Protein AF-A0A0A9C9N9-F1 (afdb_monomer_lite)

Sequence (90 aa):
MSYVQAIWRTATNYVQEGLPVDVSCKRAKQSGCKKVDIDWSLVATIPLNKRTTIRSLAKELHVKKSTLHKLFKEGMLRRHSNTLKPYLKD

Organism: Arundo donax (NCBI:txid35708)

pLDDT: mean 83.18, std 9.09, range [58.12, 93.81]

Radius of gyration: 24.08 Å; chains: 1; bounding box: 55×50×52 Å

Secondary structure (DSSP, 8-state):
--HHHHHHHHHHHHHHHT-------GGGGT-SPPPPP--THHHHHS-GGGGSSHHHHHHHHT--HHHHHHHHHTTSSPPPPPTT------

Structure (mmCIF, N/CA/C/O backbone):
data_AF-A0A0A9C9N9-F1
#
_entry.id   AF-A0A0A9C9N9-F1
#
loop_
_atom_site.group_PDB
_atom_site.id
_atom_site.type_symbol
_atom_site.label_atom_id
_atom_site.label_alt_id
_atom_site.label_comp_id
_atom_site.label_asym_id
_atom_site.label_entity_id
_atom_site.label_seq_id
_atom_site.pdbx_PDB_ins_code
_atom_site.Cartn_x
_atom_site.Cartn_y
_atom_site.Cartn_z
_atom_site.occupancy
_atom_site.B_iso_or_equiv
_atom_site.auth_seq_id
_atom_site.auth_comp_id
_atom_site.auth_asym_id
_atom_site.auth_atom_id
_atom_site.pdbx_PDB_model_num
ATOM 1 N N . MET A 1 1 ? -11.159 20.533 26.723 1.00 63.59 1 MET A N 1
ATOM 2 C CA . MET A 1 1 ? -12.265 19.548 26.730 1.00 63.59 1 MET A CA 1
ATOM 3 C C . MET A 1 1 ? -11.709 18.219 27.208 1.00 63.59 1 MET A C 1
ATOM 5 O O . MET A 1 1 ? -10.756 17.734 26.609 1.00 63.59 1 MET A O 1
ATOM 9 N N . SER A 1 2 ? -12.223 17.691 28.318 1.00 88.25 2 SER A N 1
ATOM 10 C CA . SER A 1 2 ? -11.759 16.420 28.899 1.00 88.25 2 SER A CA 1
ATOM 11 C C . SER A 1 2 ? -12.228 15.223 28.056 1.00 88.25 2 SER A C 1
ATOM 13 O O . SER A 1 2 ? -13.298 15.276 27.450 1.00 88.25 2 SER A O 1
ATOM 15 N N . TYR A 1 3 ? -11.454 14.131 28.032 1.00 86.44 3 TYR A N 1
ATOM 16 C CA . TYR A 1 3 ? -11.818 12.883 27.343 1.00 86.44 3 TYR A CA 1
ATOM 17 C C . TYR A 1 3 ? -13.178 12.338 27.813 1.00 86.44 3 TYR A C 1
ATOM 19 O O . TYR A 1 3 ? -14.002 11.930 26.998 1.00 86.44 3 TYR A O 1
ATOM 27 N N . VAL A 1 4 ? -13.459 12.449 29.115 1.00 89.75 4 VAL A N 1
ATOM 28 C CA . VAL A 1 4 ? -14.735 12.041 29.727 1.00 89.75 4 VAL A CA 1
ATOM 29 C C . VAL A 1 4 ? -15.908 12.857 29.173 1.00 89.75 4 VAL A C 1
ATOM 31 O O . VAL A 1 4 ? -16.951 12.302 28.840 1.00 89.75 4 VAL A O 1
ATOM 34 N N . GLN A 1 5 ? -15.726 14.168 28.987 1.00 92.12 5 GLN A N 1
ATOM 35 C CA . GLN A 1 5 ? -16.758 15.042 28.412 1.00 92.12 5 GLN A CA 1
ATOM 36 C C . GLN A 1 5 ? -17.038 14.708 26.938 1.00 92.12 5 GLN A C 1
ATOM 38 O O . GLN A 1 5 ? -18.176 14.818 26.484 1.00 92.12 5 GLN A O 1
ATOM 43 N N . ALA A 1 6 ? -16.012 14.296 26.184 1.00 88.94 6 ALA A N 1
ATOM 44 C CA . ALA A 1 6 ? -16.161 13.882 24.790 1.00 88.94 6 ALA A CA 1
ATOM 45 C C . ALA A 1 6 ? -16.929 12.557 24.662 1.00 88.94 6 ALA A C 1
ATOM 47 O O . ALA A 1 6 ? -17.803 12.443 23.801 1.00 88.94 6 ALA A O 1
ATOM 48 N N . ILE A 1 7 ? -16.654 11.591 25.545 1.00 90.00 7 ILE A N 1
ATOM 49 C CA . ILE A 1 7 ? -17.419 10.339 25.633 1.00 90.00 7 ILE A CA 1
ATOM 50 C C . ILE A 1 7 ? -18.879 10.640 25.967 1.00 90.00 7 ILE A C 1
ATOM 52 O O . ILE A 1 7 ? -19.765 10.162 25.264 1.00 90.00 7 ILE A O 1
ATOM 56 N N . TRP A 1 8 ? -19.124 11.480 26.979 1.00 92.19 8 TRP A N 1
ATOM 57 C CA . TRP A 1 8 ? -20.478 11.840 27.400 1.00 92.19 8 TRP A CA 1
ATOM 58 C C . TRP A 1 8 ? -21.297 12.447 26.258 1.00 92.19 8 TRP A C 1
ATOM 60 O O . TRP A 1 8 ? -22.379 11.958 25.952 1.00 92.19 8 TRP A O 1
ATOM 70 N N . ARG A 1 9 ? -20.737 13.439 25.551 1.00 91.50 9 ARG A N 1
ATOM 71 C CA . ARG A 1 9 ? -21.364 14.028 24.355 1.00 91.50 9 ARG A CA 1
ATOM 72 C C . ARG A 1 9 ? -21.645 13.005 23.256 1.00 91.50 9 ARG A C 1
ATOM 74 O O . ARG A 1 9 ? -22.671 13.072 22.593 1.00 91.50 9 ARG A O 1
ATOM 81 N N . THR A 1 10 ? -20.713 12.083 23.033 1.00 90.19 10 THR A N 1
ATOM 82 C CA . THR A 1 10 ? -20.877 11.047 22.007 1.00 90.19 10 THR A CA 1
ATOM 83 C C . THR A 1 10 ? -22.040 10.125 22.374 1.00 90.19 10 THR A C 1
ATOM 85 O O . THR A 1 10 ? -22.906 9.885 21.541 1.00 90.19 10 THR A O 1
ATOM 88 N N . ALA A 1 11 ? -22.110 9.679 23.632 1.00 91.69 11 ALA A N 1
ATOM 89 C CA . ALA A 1 11 ? -23.186 8.825 24.126 1.00 91.69 11 ALA A CA 1
ATOM 90 C C . ALA A 1 11 ? -24.560 9.512 24.063 1.00 91.69 11 ALA A C 1
ATOM 92 O O . ALA A 1 11 ? -25.520 8.892 23.613 1.00 91.69 11 ALA A O 1
ATOM 93 N N . THR A 1 12 ? -24.657 10.795 24.436 1.00 93.81 12 THR A N 1
ATOM 94 C CA . THR A 1 12 ? -25.924 11.543 24.350 1.00 93.81 12 THR A CA 1
ATOM 95 C C . THR A 1 12 ? -26.441 11.653 22.918 1.00 93.81 12 THR A C 1
ATOM 97 O O . THR A 1 12 ? -27.642 11.529 22.708 1.00 93.81 12 THR A O 1
ATOM 100 N N . ASN A 1 13 ? -25.551 11.820 21.934 1.00 92.00 13 ASN A N 1
ATOM 101 C CA . ASN A 1 13 ? -25.946 11.890 20.525 1.00 92.00 13 ASN A CA 1
ATOM 102 C C . ASN A 1 13 ? -26.532 10.554 20.034 1.00 92.00 13 ASN A C 1
ATOM 104 O O . ASN A 1 13 ? -27.590 10.550 19.417 1.00 92.00 13 ASN A O 1
ATOM 108 N N . TYR A 1 14 ? -25.908 9.415 20.371 1.00 92.00 14 TYR A N 1
ATOM 109 C CA . TYR A 1 14 ? -26.452 8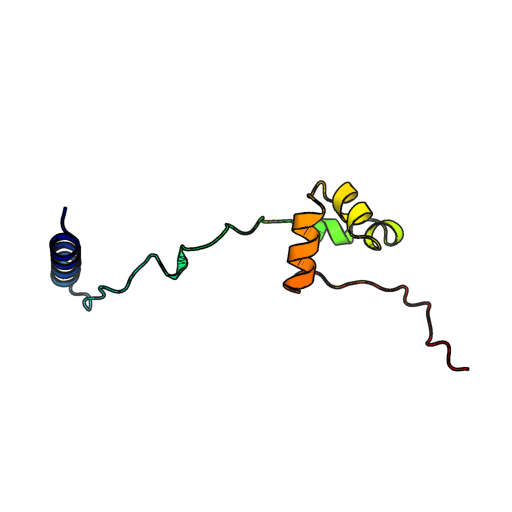.092 20.022 1.00 92.00 14 TYR A CA 1
ATOM 110 C C . TYR A 1 14 ? -27.829 7.844 20.649 1.00 92.00 14 TYR A C 1
ATOM 112 O O . TYR A 1 14 ? -28.716 7.310 19.986 1.00 92.00 14 TYR A O 1
ATOM 120 N N . VAL A 1 15 ? -28.025 8.269 21.905 1.00 92.12 15 VAL A N 1
ATOM 121 C CA . VAL A 1 15 ? -29.323 8.163 22.595 1.00 92.12 15 VAL A CA 1
ATOM 122 C C . VAL A 1 15 ? -30.395 9.006 21.898 1.00 92.12 15 VAL A C 1
ATOM 124 O O . VAL A 1 15 ? -31.519 8.538 21.745 1.00 92.12 15 VAL A O 1
ATOM 127 N N . GLN A 1 16 ? -30.060 10.215 21.435 1.00 92.69 16 GLN A N 1
ATOM 128 C CA . GLN A 1 16 ? -30.983 11.059 20.664 1.00 92.69 16 GLN A CA 1
ATOM 129 C C . GLN A 1 16 ? -31.342 10.452 19.301 1.00 92.69 16 GLN A C 1
ATOM 131 O O . GLN A 1 16 ? -32.476 10.590 18.851 1.00 92.69 16 GLN A O 1
ATOM 136 N N . GLU A 1 17 ? -30.394 9.772 18.659 1.00 91.44 17 GLU A N 1
ATOM 137 C CA . GLU A 1 17 ? -30.583 9.115 17.360 1.00 91.44 17 GLU A CA 1
ATOM 138 C C . GLU A 1 17 ? -31.257 7.731 17.471 1.00 91.44 17 GLU A C 1
ATOM 140 O O . GLU A 1 17 ? -31.581 7.125 16.451 1.00 91.44 17 GLU A O 1
ATOM 145 N N . GLY A 1 18 ? -31.485 7.216 18.689 1.00 89.25 18 GLY A N 1
ATOM 146 C CA . GLY A 1 18 ? -32.085 5.895 18.921 1.00 89.25 18 GLY A CA 1
ATOM 147 C C . GLY A 1 18 ? -31.191 4.722 18.496 1.00 89.25 18 GLY A C 1
ATOM 148 O O . GLY A 1 18 ? -31.674 3.605 18.306 1.00 89.25 18 GLY A O 1
ATOM 149 N N . LEU A 1 19 ? -29.892 4.973 18.326 1.00 87.00 19 LEU A N 1
ATOM 150 C CA . LEU A 1 19 ? -28.898 3.997 17.890 1.00 87.00 19 LEU A CA 1
ATOM 151 C C . LEU A 1 19 ? -28.180 3.370 19.099 1.00 87.00 19 LEU A C 1
ATOM 153 O O . LEU A 1 19 ? -28.048 4.007 20.149 1.00 87.00 19 LEU A O 1
ATOM 157 N N . PRO A 1 20 ? -27.667 2.132 18.977 1.00 88.44 20 PRO A N 1
ATOM 158 C CA . PRO A 1 20 ? -26.844 1.535 20.022 1.00 88.44 20 PRO A CA 1
ATOM 159 C C . PRO A 1 20 ? -25.584 2.382 20.258 1.00 88.44 20 PRO A C 1
ATOM 161 O O . PRO A 1 20 ? -24.899 2.779 19.315 1.00 88.44 20 PRO A O 1
ATOM 164 N N . VAL A 1 21 ? -25.277 2.656 21.528 1.00 87.38 21 VAL A N 1
ATOM 165 C CA . VAL A 1 21 ? -24.154 3.519 21.919 1.00 87.38 21 VAL A CA 1
ATOM 166 C C . VAL A 1 21 ? -22.822 2.840 21.589 1.00 87.38 21 VAL A C 1
ATOM 168 O O . VAL A 1 21 ? -22.430 1.884 22.256 1.00 87.38 21 VAL A O 1
ATOM 171 N N . ASP A 1 22 ? -22.095 3.372 20.602 1.00 85.19 22 ASP A N 1
ATOM 172 C CA . ASP A 1 22 ? -20.722 2.961 20.281 1.00 85.19 22 ASP A CA 1
ATOM 173 C C . ASP A 1 22 ? -19.709 4.077 20.584 1.00 85.19 22 ASP A C 1
ATOM 175 O O . ASP A 1 22 ? -19.642 5.106 19.904 1.00 85.19 22 ASP A O 1
ATOM 179 N N . VAL A 1 23 ? -18.879 3.844 21.602 1.00 84.56 23 VAL A N 1
ATOM 180 C CA . VAL A 1 23 ? -17.791 4.737 22.047 1.00 84.56 23 VAL A CA 1
ATOM 181 C C . VAL A 1 23 ? -16.406 4.229 21.629 1.00 84.56 23 VAL A C 1
ATOM 183 O O . VAL A 1 23 ? -15.387 4.654 22.180 1.00 84.56 23 VAL A O 1
ATOM 186 N N . SER A 1 24 ? -16.343 3.324 20.650 1.00 83.25 24 SER A N 1
ATOM 187 C CA . SER A 1 24 ? -15.083 2.809 20.121 1.00 83.25 24 SER A CA 1
ATOM 188 C C . SER A 1 24 ? -14.197 3.908 19.513 1.00 83.25 24 SER A C 1
ATOM 190 O O . SER A 1 24 ? -14.641 4.937 18.986 1.00 83.25 24 SER A O 1
ATOM 192 N N . CYS A 1 25 ? -12.879 3.708 19.591 1.00 77.75 25 CYS A N 1
ATOM 193 C CA . CYS A 1 25 ? -11.915 4.673 19.083 1.00 77.75 25 CYS A CA 1
ATOM 194 C C . CYS A 1 25 ? -11.895 4.679 17.541 1.00 77.75 25 CYS A C 1
ATOM 196 O O . CYS A 1 25 ? -11.252 3.860 16.885 1.00 77.75 25 CYS A O 1
ATOM 198 N N . LYS A 1 26 ? -12.516 5.696 16.930 1.00 77.50 26 LYS A N 1
ATOM 199 C CA . LYS A 1 26 ? -12.562 5.866 15.458 1.00 77.50 26 LYS A CA 1
ATOM 200 C C . LYS A 1 26 ? -11.179 6.026 14.797 1.00 77.50 26 LYS A C 1
ATOM 202 O O . LYS A 1 26 ? -11.038 5.869 13.587 1.00 77.50 26 LYS A O 1
ATOM 207 N N . ARG A 1 27 ? -10.137 6.299 15.592 1.00 77.88 27 ARG A N 1
ATOM 208 C CA . ARG A 1 27 ? -8.749 6.474 15.130 1.00 77.88 27 ARG A CA 1
ATOM 209 C C . ARG A 1 27 ? -8.053 5.167 14.748 1.00 77.88 27 ARG A C 1
ATOM 211 O O . ARG A 1 27 ? -7.109 5.228 13.968 1.00 77.88 27 ARG A O 1
ATOM 218 N N . ALA A 1 28 ? -8.519 4.010 15.228 1.00 74.19 28 ALA A N 1
ATOM 219 C CA . ALA A 1 28 ? -7.855 2.724 14.986 1.00 74.19 28 ALA A CA 1
ATOM 220 C C . ALA A 1 28 ? -7.726 2.369 13.491 1.00 74.19 28 ALA A C 1
ATOM 222 O O . ALA A 1 28 ? -6.763 1.729 13.086 1.00 74.19 28 ALA A O 1
ATOM 223 N N . LYS A 1 29 ? -8.669 2.822 12.651 1.00 72.94 29 LYS A N 1
ATOM 224 C CA . LYS A 1 29 ? -8.640 2.614 11.189 1.00 72.94 29 LYS A CA 1
ATOM 225 C C . LYS A 1 29 ? -8.057 3.797 10.404 1.00 72.94 29 LYS A C 1
ATOM 227 O O . LYS A 1 29 ? -7.864 3.690 9.200 1.00 72.94 29 LYS A O 1
ATOM 232 N N . GLN A 1 30 ? -7.799 4.924 11.068 1.00 74.50 30 GLN A N 1
ATOM 233 C CA . GLN A 1 30 ? -7.274 6.155 10.457 1.00 74.50 30 GLN A CA 1
ATOM 234 C C . GLN A 1 30 ? -5.783 6.369 10.746 1.00 74.50 30 GLN A C 1
ATOM 236 O O . GLN A 1 30 ? -5.183 7.326 10.260 1.00 74.50 30 GLN A O 1
ATOM 241 N N . SER A 1 31 ? -5.178 5.495 11.549 1.00 73.56 31 SER A N 1
ATOM 242 C CA . SER A 1 31 ? -3.754 5.527 11.849 1.00 73.56 31 SER A CA 1
ATOM 243 C C . SER A 1 31 ? -2.937 4.881 10.732 1.00 73.56 31 SER A C 1
ATOM 245 O O . SER A 1 31 ? -3.251 3.780 10.285 1.00 73.56 31 SER A O 1
ATOM 247 N N . GLY A 1 32 ? -1.850 5.536 10.330 1.00 77.81 32 GLY A N 1
ATOM 248 C CA . GLY A 1 32 ? -0.886 5.002 9.369 1.00 77.81 32 GLY A CA 1
ATOM 249 C C . GLY A 1 32 ? -0.565 5.970 8.236 1.00 77.81 32 GLY A C 1
ATOM 250 O O . GLY A 1 32 ? -1.119 7.063 8.130 1.00 77.81 32 GLY A O 1
ATOM 251 N N . CYS A 1 33 ? 0.373 5.569 7.381 1.00 76.75 33 CYS A N 1
ATOM 252 C CA . CYS A 1 33 ? 0.698 6.322 6.177 1.00 76.75 33 CYS A CA 1
ATOM 253 C C . CYS A 1 33 ? -0.377 6.066 5.110 1.00 76.75 33 CYS A C 1
ATOM 255 O O . CYS A 1 33 ? -0.730 4.911 4.863 1.00 76.75 33 CYS A O 1
ATOM 257 N N . LYS A 1 34 ? -0.876 7.123 4.455 1.00 79.81 34 LYS A N 1
ATOM 258 C CA . LYS A 1 34 ? -1.761 6.969 3.292 1.00 79.81 34 LYS A CA 1
ATOM 259 C C . LYS A 1 34 ? -1.016 6.201 2.200 1.00 79.81 34 LYS A C 1
ATOM 261 O O . LYS A 1 34 ? 0.122 6.540 1.872 1.00 79.81 34 LYS A O 1
ATOM 266 N N . LYS A 1 35 ? -1.653 5.167 1.646 1.00 75.94 35 LYS A N 1
ATOM 267 C CA . LYS A 1 35 ? -1.089 4.424 0.517 1.00 75.94 35 LYS A CA 1
ATOM 268 C C . LYS A 1 35 ? -1.038 5.336 -0.705 1.00 75.94 35 LYS A C 1
ATOM 270 O O . LYS A 1 35 ? -1.966 6.103 -0.945 1.00 75.94 35 LYS A O 1
ATOM 275 N N . VAL A 1 36 ? 0.068 5.268 -1.440 1.00 78.38 36 VAL A N 1
ATOM 276 C CA . VAL A 1 36 ? 0.188 5.948 -2.731 1.00 78.38 36 VAL A CA 1
ATOM 277 C C . VAL A 1 36 ? -0.622 5.135 -3.723 1.00 78.38 36 VAL A C 1
ATOM 279 O O . VAL A 1 36 ? -0.327 3.956 -3.916 1.00 78.38 36 VAL A O 1
ATOM 282 N N . ASP A 1 37 ? -1.638 5.760 -4.306 1.00 78.94 37 ASP A N 1
ATOM 283 C CA . ASP A 1 37 ? -2.404 5.150 -5.380 1.00 78.94 37 ASP A CA 1
ATOM 284 C C . ASP A 1 37 ? -1.563 5.211 -6.657 1.00 78.94 37 ASP A C 1
ATOM 286 O O . ASP A 1 37 ? -1.132 6.285 -7.083 1.00 78.94 37 ASP A O 1
ATOM 290 N N . ILE A 1 38 ? -1.213 4.044 -7.186 1.00 81.19 38 ILE A N 1
ATOM 291 C CA . ILE A 1 38 ? -0.378 3.904 -8.377 1.00 81.19 38 ILE A CA 1
ATOM 292 C C . ILE A 1 38 ? -1.194 3.090 -9.359 1.00 81.19 38 ILE A C 1
ATOM 294 O O . ILE A 1 38 ? -1.572 1.957 -9.062 1.00 81.19 38 ILE A O 1
ATOM 298 N N . ASP A 1 39 ? -1.426 3.661 -10.536 1.00 83.88 39 ASP A N 1
ATOM 299 C CA . ASP A 1 39 ? -2.097 2.945 -11.604 1.00 83.88 39 ASP A CA 1
ATOM 300 C C . ASP A 1 39 ? -1.177 1.853 -12.167 1.00 83.88 39 ASP A C 1
ATOM 302 O O . ASP A 1 39 ? -0.223 2.100 -12.910 1.00 83.88 39 ASP A O 1
ATOM 306 N N . TRP A 1 40 ? -1.462 0.613 -11.781 1.00 80.00 40 TRP A N 1
ATOM 307 C CA . TRP A 1 40 ? -0.707 -0.556 -12.215 1.00 80.00 40 TRP A CA 1
ATOM 308 C C . TRP A 1 40 ? -1.007 -0.974 -13.650 1.00 80.00 40 TRP A C 1
ATOM 310 O O . TRP A 1 40 ? -0.240 -1.763 -14.209 1.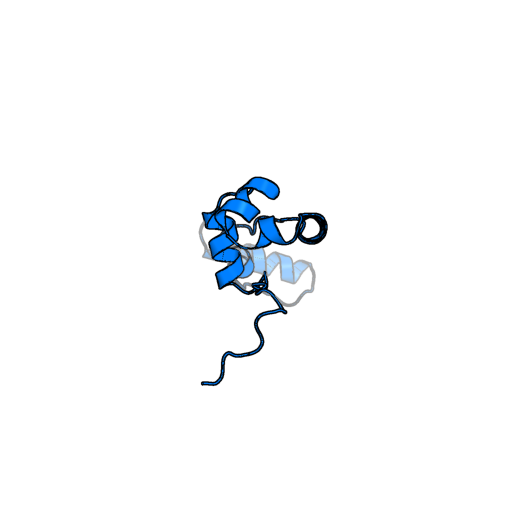00 80.00 40 TRP A O 1
ATOM 320 N N . SER A 1 41 ? -2.057 -0.431 -14.275 1.00 82.56 41 SER A N 1
ATOM 321 C CA . SER A 1 41 ? -2.318 -0.660 -15.698 1.00 82.56 41 SER A CA 1
ATOM 322 C C . SER A 1 41 ? -1.139 -0.182 -16.561 1.00 82.56 41 SER A C 1
ATOM 324 O O . SER A 1 41 ? -0.765 -0.841 -17.533 1.00 82.56 41 SER A O 1
ATOM 326 N N . LEU A 1 42 ? -0.437 0.865 -16.111 1.00 83.56 42 LEU A N 1
ATOM 327 C CA . LEU A 1 42 ? 0.782 1.389 -16.730 1.00 83.56 42 LEU A CA 1
ATOM 328 C C . LEU A 1 42 ? 1.943 0.388 -16.710 1.00 83.56 42 LEU A C 1
ATOM 330 O O . LEU A 1 42 ? 2.812 0.416 -17.576 1.00 83.56 42 LEU A O 1
ATOM 334 N N . VAL A 1 43 ? 1.977 -0.554 -15.764 1.00 84.50 43 VAL A N 1
ATOM 335 C CA . VAL A 1 43 ? 3.016 -1.595 -15.773 1.00 84.50 43 VAL A CA 1
ATOM 336 C C . VAL A 1 43 ? 2.851 -2.505 -16.982 1.00 84.50 43 VAL A C 1
ATOM 338 O O . VAL A 1 43 ? 3.853 -2.953 -17.538 1.00 84.50 43 VAL A O 1
ATOM 341 N N . ALA A 1 44 ? 1.615 -2.752 -17.422 1.00 84.12 44 ALA A N 1
ATOM 342 C CA . ALA A 1 44 ? 1.325 -3.595 -18.575 1.00 84.12 44 ALA A CA 1
ATOM 343 C C . ALA A 1 44 ? 1.708 -2.945 -19.915 1.00 84.12 44 ALA A C 1
ATOM 345 O O . ALA A 1 44 ? 1.937 -3.678 -20.878 1.00 84.12 44 ALA A O 1
ATOM 346 N N . THR A 1 45 ? 1.852 -1.618 -19.976 1.00 88.88 45 THR A N 1
ATOM 347 C CA . THR A 1 45 ? 2.283 -0.902 -21.189 1.00 88.88 45 THR A CA 1
ATOM 348 C C . THR A 1 45 ? 3.809 -0.831 -21.323 1.00 88.88 45 THR A C 1
ATOM 350 O O . THR A 1 45 ? 4.334 -0.834 -22.434 1.00 88.88 45 THR A O 1
ATOM 353 N N . ILE A 1 46 ? 4.550 -0.842 -20.208 1.00 87.06 46 ILE A N 1
ATOM 354 C CA . ILE A 1 46 ? 6.022 -0.754 -20.200 1.00 87.06 46 ILE A CA 1
ATOM 355 C C . ILE A 1 46 ? 6.648 -1.990 -20.872 1.00 87.06 46 ILE A C 1
ATOM 357 O O . ILE A 1 46 ? 6.264 -3.102 -20.543 1.00 87.06 46 ILE A O 1
ATOM 361 N N . PRO A 1 47 ? 7.666 -1.889 -21.737 1.00 87.44 47 PRO A N 1
ATOM 362 C CA . PRO A 1 47 ? 8.343 -3.064 -22.297 1.00 87.44 47 PRO A CA 1
ATOM 363 C C . PRO A 1 47 ? 8.939 -4.019 -21.238 1.00 87.44 47 PRO A C 1
ATOM 365 O O . PRO A 1 47 ? 9.453 -3.586 -20.205 1.00 87.44 47 PRO A O 1
ATOM 368 N N . LEU A 1 48 ? 8.915 -5.336 -21.493 1.00 83.81 48 LEU A N 1
ATOM 369 C CA . LEU A 1 48 ? 9.345 -6.380 -20.537 1.00 83.81 48 LEU A CA 1
ATOM 370 C C . LEU A 1 48 ? 10.768 -6.179 -19.989 1.00 83.81 48 LEU A C 1
ATOM 372 O O . LEU A 1 48 ? 10.998 -6.348 -18.791 1.00 83.81 48 LEU A O 1
ATOM 376 N N . ASN A 1 49 ? 11.712 -5.771 -20.839 1.00 83.81 49 ASN A N 1
ATOM 377 C CA . ASN A 1 49 ? 13.100 -5.490 -20.455 1.00 83.81 49 ASN A CA 1
ATOM 378 C C . ASN A 1 49 ? 13.201 -4.419 -19.353 1.00 83.81 49 ASN A C 1
ATOM 380 O O . ASN A 1 49 ? 14.055 -4.522 -18.467 1.00 83.81 49 ASN A O 1
ATOM 384 N N . LYS A 1 50 ? 12.291 -3.437 -19.353 1.00 85.81 50 LYS A N 1
ATOM 385 C CA . LYS A 1 50 ? 12.272 -2.329 -18.394 1.00 85.81 50 LYS A CA 1
ATOM 386 C C . LYS A 1 50 ? 11.520 -2.628 -17.090 1.00 85.81 50 LYS A C 1
ATOM 388 O O . LYS A 1 50 ? 11.648 -1.855 -16.139 1.00 85.81 50 LYS A O 1
ATOM 393 N N . ARG A 1 51 ? 10.803 -3.757 -16.998 1.00 86.81 51 ARG A N 1
ATOM 394 C CA . ARG A 1 51 ? 10.101 -4.220 -15.778 1.00 86.81 51 ARG A CA 1
ATOM 395 C C . ARG A 1 51 ? 10.991 -5.020 -14.814 1.00 86.81 51 ARG A C 1
ATOM 397 O O . ARG A 1 51 ? 10.561 -5.364 -13.717 1.00 86.81 51 ARG A O 1
ATOM 404 N N . THR A 1 52 ? 12.217 -5.348 -15.221 1.00 82.94 52 THR A N 1
ATOM 405 C CA . THR A 1 52 ? 13.101 -6.305 -14.529 1.00 82.94 52 THR A CA 1
ATOM 406 C C . THR A 1 52 ? 13.672 -5.777 -13.214 1.00 82.94 52 THR A C 1
ATOM 408 O O . THR A 1 52 ? 13.680 -6.481 -12.204 1.00 82.94 52 THR A O 1
ATOM 411 N N . THR A 1 53 ? 14.159 -4.534 -13.207 1.00 86.88 53 THR A N 1
ATOM 412 C CA . THR A 1 53 ? 14.790 -3.926 -12.032 1.00 86.88 53 THR A CA 1
ATOM 413 C C . THR A 1 53 ? 13.890 -2.866 -11.420 1.00 86.88 53 THR A C 1
ATOM 415 O O . THR A 1 53 ? 13.260 -2.079 -12.122 1.00 86.88 53 THR A O 1
ATOM 418 N N . ILE A 1 54 ? 13.891 -2.780 -10.086 1.00 89.88 54 ILE A N 1
ATOM 419 C CA . ILE A 1 54 ? 13.089 -1.787 -9.353 1.00 89.88 54 ILE A CA 1
ATOM 420 C C . ILE A 1 54 ? 13.439 -0.361 -9.804 1.00 89.88 54 ILE A C 1
ATOM 422 O O . ILE A 1 54 ? 12.558 0.482 -9.889 1.00 89.88 54 ILE A O 1
ATOM 426 N N . ARG A 1 55 ? 14.714 -0.081 -10.113 1.00 91.81 55 ARG A N 1
ATOM 427 C CA . ARG A 1 55 ? 15.154 1.242 -10.586 1.00 91.81 55 ARG A CA 1
ATOM 428 C C . ARG A 1 55 ? 14.646 1.563 -11.993 1.00 91.81 55 ARG A C 1
ATOM 430 O O . ARG A 1 55 ? 14.221 2.688 -12.221 1.00 91.81 55 ARG A O 1
ATOM 437 N N . SER A 1 56 ? 14.680 0.596 -12.909 1.00 90.88 56 SER A N 1
ATOM 438 C CA . SER A 1 56 ? 14.136 0.774 -14.259 1.00 90.88 56 SER A CA 1
ATOM 439 C C . SER A 1 56 ? 12.626 0.997 -14.206 1.00 90.88 56 SER A C 1
ATOM 441 O O . SER A 1 56 ? 12.131 1.982 -14.738 1.00 90.88 56 SER A O 1
ATOM 443 N N . LEU A 1 57 ? 11.911 0.151 -13.461 1.00 90.19 57 LEU A N 1
ATOM 444 C CA . LEU A 1 57 ? 10.467 0.280 -13.279 1.00 90.19 57 LEU A CA 1
ATOM 445 C C . LEU A 1 57 ? 10.087 1.608 -12.605 1.00 90.19 57 LEU A C 1
ATOM 447 O O . LEU A 1 57 ? 9.134 2.255 -13.016 1.00 90.19 57 LEU A O 1
ATOM 451 N N . ALA A 1 58 ? 10.861 2.046 -11.607 1.00 91.69 58 ALA A N 1
ATOM 452 C CA . ALA A 1 58 ? 10.701 3.347 -10.956 1.00 91.69 58 ALA A CA 1
ATOM 453 C C . ALA A 1 58 ? 10.797 4.509 -11.946 1.00 91.69 58 ALA A C 1
ATOM 455 O O . ALA A 1 58 ? 9.996 5.438 -11.878 1.00 91.69 58 ALA A O 1
ATOM 456 N N . LYS A 1 59 ? 11.771 4.447 -12.859 1.00 91.62 59 LYS A N 1
ATOM 457 C CA . LYS A 1 59 ? 11.983 5.479 -13.873 1.00 91.62 59 LYS A CA 1
ATOM 458 C C . LYS A 1 59 ? 10.803 5.562 -14.839 1.00 91.62 59 LYS A C 1
ATOM 460 O O . LYS A 1 59 ? 10.352 6.662 -15.117 1.00 91.62 59 LYS A O 1
ATOM 465 N N . GLU A 1 60 ? 10.303 4.421 -15.303 1.00 91.12 60 GLU A N 1
ATOM 466 C CA . GLU A 1 60 ? 9.191 4.372 -16.260 1.00 91.12 60 GLU A CA 1
ATOM 467 C C . GLU A 1 60 ? 7.839 4.727 -15.619 1.00 91.12 60 GLU A C 1
ATOM 469 O O . GLU A 1 60 ? 7.007 5.349 -16.263 1.00 91.12 60 GLU A O 1
ATOM 474 N N . LEU A 1 61 ? 7.623 4.382 -14.343 1.00 89.38 61 LEU A N 1
ATOM 475 C CA . LEU A 1 61 ? 6.409 4.759 -13.603 1.00 89.38 61 LEU A CA 1
ATOM 476 C C . LEU A 1 61 ? 6.488 6.160 -12.976 1.00 89.38 61 LEU A C 1
ATOM 478 O O . LEU A 1 61 ? 5.524 6.602 -1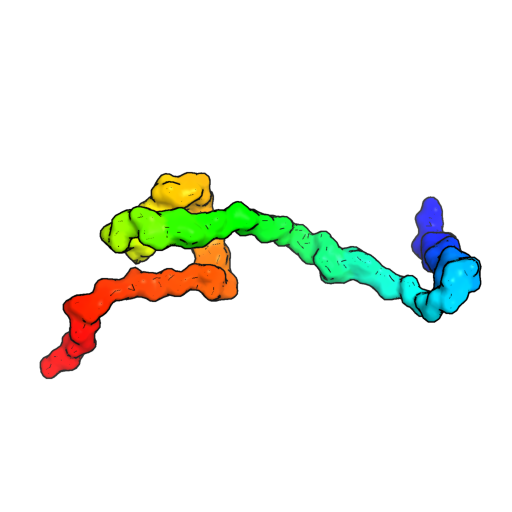2.362 1.00 89.38 61 LEU A O 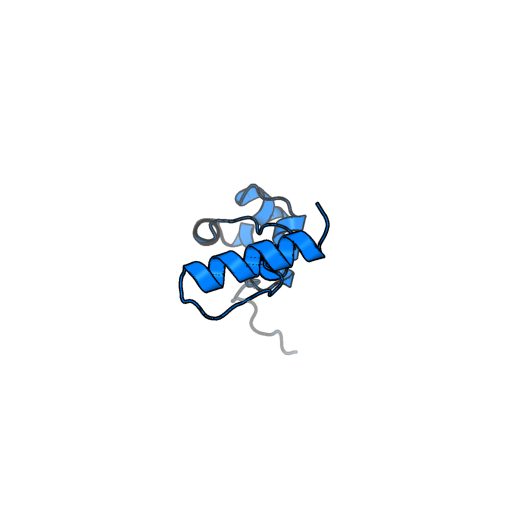1
ATOM 482 N N . HIS A 1 62 ? 7.635 6.841 -13.062 1.00 90.06 62 HIS A N 1
ATOM 483 C CA . HIS A 1 62 ? 7.904 8.105 -12.363 1.00 90.06 62 HIS A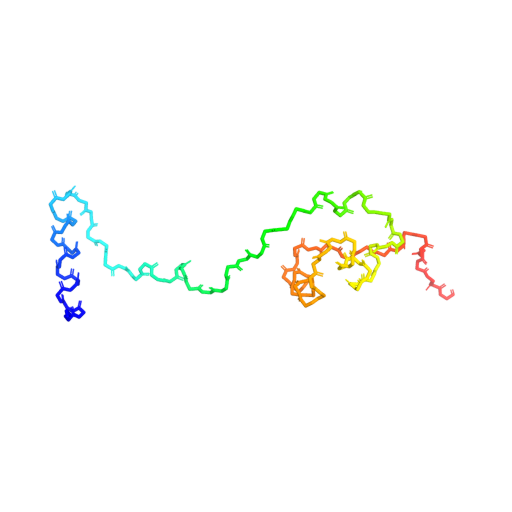 CA 1
ATOM 484 C C . HIS A 1 62 ? 7.681 8.043 -10.837 1.00 90.06 62 HIS A C 1
ATOM 486 O O . HIS A 1 62 ? 7.350 9.035 -10.186 1.00 90.06 62 HIS A O 1
ATOM 492 N N . VAL A 1 63 ? 7.916 6.875 -10.233 1.00 89.25 63 VAL A N 1
ATOM 493 C CA . VAL A 1 63 ? 7.752 6.630 -8.792 1.00 89.25 63 VAL A CA 1
ATOM 494 C C . VAL A 1 63 ? 9.118 6.468 -8.125 1.00 89.25 63 VAL A C 1
ATOM 496 O O . VAL A 1 63 ? 10.067 5.944 -8.701 1.00 89.25 63 VAL A O 1
ATOM 499 N N . LYS A 1 64 ? 9.243 6.862 -6.853 1.00 91.12 64 LYS A N 1
ATOM 500 C CA . LYS A 1 64 ? 10.468 6.623 -6.072 1.00 91.12 64 LYS A CA 1
ATOM 501 C C . LYS A 1 64 ? 10.742 5.119 -5.917 1.00 91.12 64 LYS A C 1
ATOM 503 O O . LYS A 1 64 ? 9.865 4.342 -5.539 1.00 91.12 64 LYS A O 1
ATOM 508 N N . LYS A 1 65 ? 12.008 4.714 -6.068 1.00 91.75 65 LYS A N 1
ATOM 509 C CA . LYS A 1 65 ? 12.471 3.323 -5.860 1.00 91.75 65 LYS A CA 1
ATOM 510 C C . LYS A 1 65 ? 12.062 2.741 -4.501 1.00 91.75 65 LYS A C 1
ATOM 512 O O . LYS A 1 65 ? 11.785 1.549 -4.402 1.00 91.75 65 LYS A O 1
ATOM 517 N N . SER A 1 66 ? 12.061 3.555 -3.444 1.00 91.50 66 SER A N 1
ATOM 518 C CA . SER A 1 66 ? 11.672 3.128 -2.093 1.00 91.50 66 SER A CA 1
ATOM 519 C C . SER A 1 66 ? 10.194 2.748 -2.007 1.00 91.50 66 SER A C 1
ATOM 521 O O . SER A 1 66 ? 9.869 1.757 -1.358 1.00 91.50 66 SER A O 1
ATOM 523 N N . THR A 1 67 ? 9.320 3.483 -2.695 1.00 89.94 67 THR A N 1
ATOM 524 C CA . THR A 1 67 ? 7.885 3.191 -2.779 1.00 89.94 67 THR A CA 1
ATOM 525 C C . THR A 1 67 ? 7.654 1.850 -3.468 1.00 89.94 67 THR A C 1
ATOM 527 O O . THR A 1 67 ? 7.032 0.970 -2.881 1.00 89.94 67 THR A O 1
ATOM 530 N N . LEU A 1 68 ? 8.260 1.629 -4.641 1.00 90.44 68 LEU A N 1
ATOM 531 C CA . LEU A 1 68 ? 8.164 0.336 -5.331 1.00 90.44 68 LEU A CA 1
ATOM 532 C C . LEU A 1 68 ? 8.727 -0.823 -4.500 1.00 90.44 68 LEU A C 1
ATOM 534 O O . LEU A 1 68 ? 8.133 -1.895 -4.461 1.00 90.44 68 LEU A O 1
ATOM 538 N N . HIS A 1 69 ? 9.842 -0.621 -3.792 1.00 90.62 69 HIS A N 1
ATOM 539 C CA . HIS A 1 69 ? 10.404 -1.651 -2.915 1.00 90.62 69 HIS A CA 1
ATOM 540 C C . HIS A 1 69 ? 9.439 -2.069 -1.791 1.00 90.62 69 HIS A C 1
ATOM 542 O O . HIS A 1 69 ? 9.306 -3.262 -1.521 1.00 90.62 69 HIS A O 1
ATOM 548 N N . LYS A 1 70 ? 8.758 -1.111 -1.145 1.00 89.50 70 LYS A N 1
ATOM 549 C CA . LYS A 1 70 ? 7.730 -1.412 -0.133 1.00 89.50 70 LYS A CA 1
ATOM 550 C C . LYS A 1 70 ? 6.568 -2.199 -0.738 1.00 89.50 70 LYS A C 1
ATOM 552 O O . LYS A 1 70 ? 6.178 -3.215 -0.182 1.00 89.50 70 LYS A O 1
ATOM 557 N N . LEU A 1 71 ? 6.102 -1.802 -1.919 1.00 87.75 71 LEU A N 1
ATOM 558 C CA . LEU A 1 71 ? 4.982 -2.454 -2.605 1.00 87.75 71 LEU A CA 1
ATOM 559 C C . LEU A 1 71 ? 5.299 -3.898 -3.018 1.00 87.75 71 LEU A C 1
ATOM 561 O O . LEU A 1 71 ? 4.449 -4.775 -2.884 1.00 87.75 71 LEU A O 1
ATOM 565 N N . PHE A 1 72 ? 6.542 -4.180 -3.421 1.00 88.31 72 PHE A N 1
ATOM 566 C CA . PHE A 1 72 ? 7.009 -5.557 -3.610 1.00 88.31 72 PHE A CA 1
ATOM 567 C C . PHE A 1 72 ? 7.027 -6.360 -2.302 1.00 88.31 72 PHE A C 1
ATOM 569 O O . PHE A 1 72 ? 6.698 -7.543 -2.314 1.00 88.31 72 PHE A O 1
ATOM 576 N N . LYS A 1 73 ? 7.404 -5.745 -1.172 1.00 89.00 73 LYS A N 1
ATOM 577 C CA . LYS A 1 73 ? 7.382 -6.403 0.148 1.00 89.00 73 LYS A CA 1
ATOM 578 C C . LYS A 1 73 ? 5.961 -6.669 0.647 1.00 89.00 73 LYS A C 1
ATOM 580 O O . LYS A 1 73 ? 5.754 -7.672 1.317 1.00 89.00 73 LYS A O 1
ATOM 585 N N . GLU A 1 74 ? 5.018 -5.801 0.304 1.00 87.75 74 GLU A N 1
ATOM 586 C CA . GLU A 1 74 ? 3.589 -5.941 0.611 1.00 87.75 74 GLU A CA 1
ATOM 587 C C . GLU A 1 74 ? 2.857 -6.901 -0.344 1.00 87.75 74 GLU A C 1
ATOM 589 O O . GLU A 1 74 ? 1.684 -7.191 -0.134 1.00 87.75 74 GLU A O 1
ATOM 594 N N . GLY A 1 75 ? 3.525 -7.404 -1.391 1.00 85.06 75 GLY A N 1
ATOM 595 C CA . GLY A 1 75 ? 2.944 -8.361 -2.338 1.00 85.06 75 GLY A CA 1
ATOM 596 C C . GLY A 1 75 ? 1.994 -7.748 -3.372 1.00 85.06 75 GLY A C 1
ATOM 597 O O . GLY A 1 75 ? 1.327 -8.484 -4.091 1.00 85.06 75 GLY A O 1
ATOM 598 N N . MET A 1 76 ? 1.952 -6.416 -3.488 1.00 83.44 76 MET A N 1
ATOM 599 C CA . MET A 1 76 ? 1.105 -5.699 -4.457 1.00 83.44 76 MET A CA 1
ATOM 600 C C . MET A 1 76 ? 1.583 -5.880 -5.909 1.00 83.44 76 MET A C 1
ATOM 602 O O . MET A 1 76 ? 0.818 -5.690 -6.847 1.00 83.44 76 MET A O 1
ATOM 606 N N . LEU A 1 77 ? 2.855 -6.247 -6.099 1.00 82.19 77 LEU A N 1
ATOM 607 C CA . LEU A 1 77 ? 3.480 -6.469 -7.401 1.00 82.19 77 LEU A CA 1
ATOM 608 C C . LEU A 1 77 ? 4.174 -7.828 -7.450 1.00 82.19 77 LEU A C 1
ATOM 610 O O . LEU A 1 77 ? 4.951 -8.178 -6.557 1.00 82.19 77 LEU A O 1
ATOM 614 N N . ARG A 1 78 ? 3.976 -8.562 -8.548 1.00 80.56 78 ARG A N 1
ATOM 615 C CA . ARG A 1 78 ? 4.690 -9.815 -8.807 1.00 80.56 78 ARG A CA 1
ATOM 616 C C . ARG A 1 78 ? 6.016 -9.544 -9.513 1.00 80.56 78 ARG A C 1
ATOM 618 O O . ARG A 1 78 ? 6.102 -8.735 -10.434 1.00 80.56 78 ARG A O 1
ATOM 625 N N . ARG A 1 79 ? 7.071 -10.253 -9.103 1.00 77.94 79 ARG A N 1
ATOM 626 C CA . ARG A 1 79 ? 8.340 -10.265 -9.839 1.00 77.94 79 ARG A CA 1
ATOM 627 C C . ARG A 1 79 ? 8.191 -11.138 -11.082 1.00 77.94 79 ARG A C 1
ATOM 629 O O . ARG A 1 79 ? 7.824 -12.304 -10.967 1.00 77.94 79 ARG A O 1
ATOM 636 N N . HIS A 1 80 ? 8.537 -10.588 -12.240 1.00 75.25 80 HIS A N 1
ATOM 637 C CA . HIS A 1 80 ? 8.632 -11.348 -13.481 1.00 75.25 80 HIS A CA 1
ATOM 638 C C . HIS A 1 80 ? 10.077 -11.795 -13.710 1.00 75.25 80 HIS A C 1
ATOM 640 O O . HIS A 1 80 ? 11.000 -10.981 -13.708 1.00 75.25 80 HIS A O 1
ATOM 646 N N . SER A 1 81 ? 10.270 -13.097 -13.892 1.00 70.12 81 SER A N 1
ATOM 647 C CA . SER A 1 81 ? 11.497 -13.689 -14.424 1.00 70.12 81 SER A CA 1
ATOM 648 C C . SER A 1 81 ? 11.291 -14.036 -15.896 1.00 70.12 81 SER A C 1
ATOM 650 O O . SER A 1 81 ? 10.162 -14.272 -16.321 1.00 70.12 81 SER A O 1
ATOM 652 N N . ASN A 1 82 ? 12.372 -14.067 -16.678 1.00 66.88 82 ASN A N 1
ATOM 653 C CA . ASN A 1 82 ? 12.303 -14.524 -18.064 1.00 66.88 82 ASN A CA 1
ATOM 654 C C . ASN A 1 82 ? 11.812 -15.982 -18.105 1.00 66.88 82 ASN A C 1
ATOM 656 O O . ASN A 1 82 ? 12.406 -16.841 -17.453 1.00 66.88 82 ASN A O 1
ATOM 660 N N . THR A 1 83 ? 10.752 -16.245 -18.869 1.00 65.12 83 THR A N 1
ATOM 661 C CA . THR A 1 83 ? 10.176 -17.583 -19.074 1.00 65.12 83 THR A CA 1
ATOM 662 C C . THR A 1 83 ? 11.157 -18.529 -19.770 1.00 65.12 83 THR A C 1
ATOM 664 O O . THR A 1 83 ? 11.133 -19.727 -19.517 1.00 65.12 83 THR A O 1
ATOM 667 N N . LEU A 1 84 ? 12.078 -17.994 -20.581 1.00 69.94 84 LEU A N 1
ATOM 668 C CA . LEU A 1 84 ? 13.099 -18.762 -21.308 1.00 69.94 84 LEU A CA 1
ATOM 669 C C . LEU A 1 84 ? 14.264 -19.251 -20.436 1.00 69.94 84 LEU A C 1
ATOM 671 O O . LEU A 1 84 ? 15.255 -19.732 -20.974 1.00 69.94 84 LEU A O 1
ATOM 675 N N . LYS A 1 85 ? 14.191 -19.128 -19.108 1.00 63.47 85 LYS A N 1
ATOM 676 C CA . LYS A 1 85 ? 15.019 -19.953 -18.224 1.00 63.47 85 LYS A CA 1
ATOM 677 C C . LYS A 1 85 ? 14.245 -21.240 -17.917 1.00 63.47 85 LYS A C 1
ATOM 679 O O . LYS A 1 85 ? 13.565 -21.271 -16.889 1.00 63.47 85 LYS A O 1
ATOM 684 N N . PRO A 1 86 ? 14.329 -22.304 -18.743 1.00 61.56 86 PRO A N 1
ATOM 685 C CA . PRO A 1 86 ? 14.084 -23.620 -18.194 1.00 61.56 86 PRO A CA 1
ATOM 686 C C . PRO A 1 86 ? 15.167 -23.841 -17.135 1.00 61.56 86 PRO A C 1
ATOM 688 O O . PRO A 1 86 ? 16.299 -23.369 -17.262 1.00 61.56 86 PRO A O 1
ATOM 691 N N . TYR A 1 87 ? 14.784 -24.472 -16.039 1.00 60.91 87 TYR A N 1
ATOM 692 C CA . TYR A 1 87 ? 15.682 -24.867 -14.971 1.00 60.91 87 TYR A CA 1
ATOM 693 C C . TYR A 1 87 ? 16.904 -25.565 -15.580 1.00 60.91 87 TYR A C 1
ATOM 695 O O . TYR A 1 87 ? 16.764 -26.655 -16.125 1.00 60.91 87 TYR A O 1
ATOM 703 N N . LEU A 1 88 ? 18.075 -24.922 -15.511 1.00 58.53 88 LEU A N 1
ATOM 704 C CA . LEU A 1 88 ? 19.363 -25.589 -15.677 1.00 58.53 88 LEU A CA 1
ATOM 705 C C . LEU A 1 88 ? 19.417 -26.662 -14.583 1.00 58.53 88 LEU A C 1
ATOM 707 O O . LEU A 1 88 ? 19.675 -26.361 -13.419 1.00 58.53 88 LEU A O 1
ATOM 711 N N . LYS A 1 8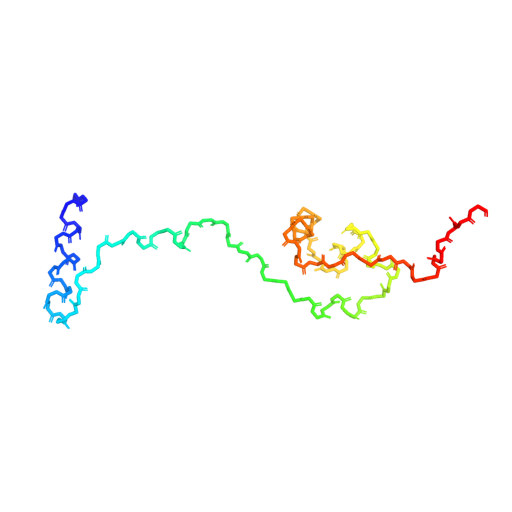9 ? 19.006 -27.873 -14.947 1.00 60.72 89 LYS A N 1
ATOM 712 C CA . LYS A 1 89 ? 19.398 -29.113 -14.288 1.00 60.72 89 LYS A CA 1
ATOM 713 C C . LYS A 1 89 ? 20.731 -29.505 -14.928 1.00 60.72 89 LYS A C 1
ATOM 715 O O . LYS A 1 89 ? 20.885 -29.266 -16.126 1.00 60.72 89 LYS A O 1
ATOM 720 N N . ASP A 1 90 ? 21.653 -29.981 -14.096 1.00 58.12 90 ASP A N 1
ATOM 721 C CA . ASP A 1 90 ? 23.024 -30.364 -14.464 1.00 58.12 90 ASP A CA 1
ATOM 722 C C . ASP A 1 90 ? 23.104 -31.252 -15.715 1.00 58.12 90 ASP A C 1
ATOM 724 O O . ASP A 1 90 ? 22.186 -32.085 -15.912 1.00 58.12 90 ASP A O 1
#

Foldseek 3Di:
DDPVVVLVVQQVVCVVVVHDRDPDDPCPVVDDDDQDDAPCVQVVVDDPVQLQDLVSVCVSSVHDSVSSVVCVVVVVDDHDDPPPPDDPDD